Protein AF-A0A0Q6S7Z8-F1 (afdb_monomer_lite)

Structure (mmCIF, N/CA/C/O backbone):
data_AF-A0A0Q6S7Z8-F1
#
_entry.id   AF-A0A0Q6S7Z8-F1
#
loop_
_atom_site.group_PDB
_atom_site.id
_atom_site.type_symbol
_atom_site.label_atom_id
_atom_site.label_alt_id
_atom_site.label_comp_id
_atom_site.label_asym_id
_atom_site.label_entity_id
_atom_site.label_seq_id
_atom_site.pdbx_PDB_ins_code
_atom_site.Cartn_x
_atom_site.Cartn_y
_atom_site.Cartn_z
_atom_site.occupancy
_atom_site.B_iso_or_equiv
_atom_site.auth_seq_id
_atom_site.auth_comp_id
_atom_site.auth_asym_id
_atom_site.auth_atom_id
_atom_site.pdbx_PDB_model_num
ATOM 1 N N . MET A 1 1 ? 18.777 -5.470 1.768 1.00 54.91 1 MET A N 1
ATOM 2 C CA . MET A 1 1 ? 17.303 -5.406 1.839 1.00 54.91 1 MET A CA 1
ATOM 3 C C . MET A 1 1 ? 16.763 -4.995 0.486 1.00 54.91 1 MET A C 1
ATOM 5 O O . MET A 1 1 ? 17.283 -4.042 -0.087 1.00 54.91 1 MET A O 1
ATOM 9 N N . HIS A 1 2 ? 15.794 -5.742 -0.041 1.00 85.81 2 HIS A N 1
ATOM 10 C CA . HIS A 1 2 ? 15.165 -5.461 -1.328 1.00 85.81 2 HIS A CA 1
ATOM 11 C C . HIS A 1 2 ? 14.181 -4.291 -1.159 1.00 85.81 2 HIS A C 1
ATOM 13 O O . HIS A 1 2 ? 13.469 -4.221 -0.159 1.00 85.81 2 HIS A O 1
ATOM 19 N N . ARG A 1 3 ? 14.144 -3.338 -2.103 1.00 86.69 3 ARG A N 1
ATOM 20 C CA . ARG A 1 3 ? 13.265 -2.149 -2.004 1.00 86.69 3 ARG A CA 1
ATOM 21 C C . ARG A 1 3 ? 11.780 -2.521 -1.901 1.00 86.69 3 ARG A C 1
ATOM 23 O O . ARG A 1 3 ? 11.025 -1.821 -1.238 1.00 86.69 3 ARG A O 1
ATOM 30 N N . LEU A 1 4 ? 11.402 -3.638 -2.523 1.00 88.88 4 LEU A N 1
ATOM 31 C CA . LEU A 1 4 ? 10.050 -4.191 -2.488 1.00 88.88 4 LEU A CA 1
ATOM 32 C C . LEU A 1 4 ? 9.643 -4.656 -1.087 1.00 88.88 4 LEU A C 1
ATOM 34 O O . LEU A 1 4 ? 8.587 -4.256 -0.614 1.00 88.88 4 LEU A O 1
ATOM 38 N N . ASP A 1 5 ? 10.497 -5.421 -0.406 1.00 91.25 5 ASP A N 1
ATOM 39 C CA . ASP A 1 5 ? 10.215 -5.916 0.949 1.00 91.25 5 ASP A CA 1
ATOM 40 C C . ASP A 1 5 ? 9.947 -4.751 1.906 1.00 91.25 5 ASP A C 1
ATOM 42 O O . ASP A 1 5 ? 9.000 -4.769 2.686 1.00 91.25 5 ASP A O 1
ATOM 46 N N . ARG A 1 6 ? 10.734 -3.676 1.773 1.00 90.00 6 ARG A N 1
ATOM 47 C CA . ARG A 1 6 ? 10.549 -2.476 2.588 1.00 90.00 6 ARG A CA 1
ATOM 48 C C . ARG A 1 6 ? 9.240 -1.746 2.289 1.00 90.00 6 ARG A C 1
ATOM 50 O O . ARG A 1 6 ? 8.623 -1.219 3.207 1.00 90.00 6 ARG A O 1
ATOM 57 N N . ALA A 1 7 ? 8.816 -1.697 1.027 1.00 90.00 7 ALA A N 1
ATOM 58 C CA . ALA A 1 7 ? 7.529 -1.109 0.661 1.00 90.00 7 ALA A CA 1
ATOM 59 C C . ALA A 1 7 ? 6.357 -1.914 1.246 1.00 90.00 7 ALA A C 1
ATOM 61 O O . ALA A 1 7 ? 5.406 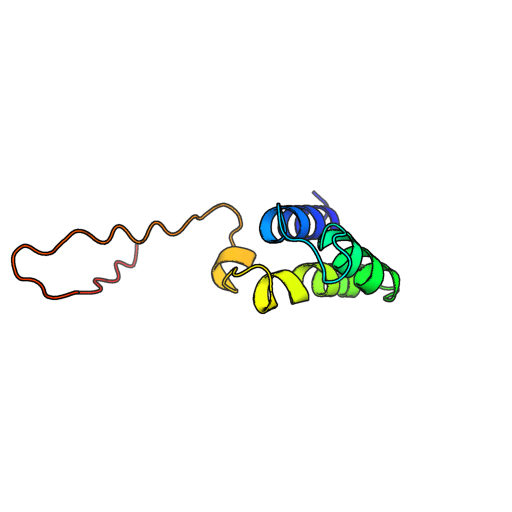-1.325 1.754 1.00 90.00 7 ALA A O 1
ATOM 62 N N . ILE A 1 8 ? 6.466 -3.246 1.243 1.00 91.19 8 ILE A N 1
ATOM 63 C CA . ILE A 1 8 ? 5.482 -4.148 1.853 1.00 91.19 8 ILE A CA 1
ATOM 64 C C . ILE A 1 8 ? 5.383 -3.897 3.361 1.00 91.19 8 ILE A C 1
ATOM 66 O O . ILE A 1 8 ? 4.280 -3.721 3.872 1.00 91.19 8 ILE A O 1
ATOM 70 N N . GLU A 1 9 ? 6.515 -3.823 4.065 1.00 91.19 9 GLU A N 1
ATOM 71 C CA . GLU A 1 9 ? 6.543 -3.525 5.505 1.00 91.19 9 GLU A CA 1
ATOM 72 C C . GLU A 1 9 ? 5.869 -2.183 5.825 1.00 91.19 9 GLU A C 1
ATOM 74 O O . GLU A 1 9 ? 5.042 -2.112 6.733 1.00 91.19 9 GLU A O 1
ATOM 79 N N . ILE A 1 10 ? 6.168 -1.133 5.050 1.00 89.75 10 ILE A N 1
ATOM 80 C CA . ILE A 1 10 ? 5.555 0.193 5.221 1.00 89.75 10 ILE A CA 1
ATOM 81 C C . ILE A 1 10 ? 4.041 0.128 4.997 1.00 89.75 10 ILE A C 1
ATOM 83 O O . ILE A 1 10 ? 3.290 0.686 5.793 1.00 89.75 10 ILE A O 1
ATOM 87 N N . ALA A 1 11 ? 3.582 -0.562 3.949 1.00 90.12 11 ALA A N 1
ATOM 88 C CA . ALA A 1 11 ? 2.157 -0.720 3.673 1.00 90.12 11 ALA A CA 1
ATOM 89 C C . ALA A 1 11 ? 1.438 -1.474 4.800 1.00 90.12 11 ALA A C 1
ATOM 91 O O . ALA A 1 11 ? 0.367 -1.062 5.246 1.00 90.12 11 ALA A O 1
ATOM 92 N N . MET A 1 12 ? 2.046 -2.545 5.314 1.00 90.00 12 MET A N 1
ATOM 93 C CA . MET A 1 12 ? 1.511 -3.288 6.454 1.00 90.00 12 MET A CA 1
ATOM 94 C C . MET A 1 12 ? 1.438 -2.430 7.719 1.00 90.00 12 MET A C 1
ATOM 96 O O . MET A 1 12 ? 0.435 -2.493 8.424 1.00 90.00 12 MET A O 1
ATOM 100 N N . GLU A 1 13 ? 2.468 -1.632 8.009 1.00 90.12 13 GLU A N 1
ATOM 101 C CA . GLU A 1 13 ? 2.500 -0.758 9.186 1.00 90.12 13 GLU A CA 1
ATOM 102 C C . GLU A 1 13 ? 1.485 0.386 9.070 1.00 90.12 13 GLU A C 1
ATOM 104 O O . GLU A 1 13 ? 0.756 0.672 10.019 1.00 90.12 13 GLU A O 1
ATOM 109 N N . ALA A 1 14 ? 1.405 1.029 7.905 1.00 88.62 14 ALA A N 1
ATOM 110 C CA . ALA A 1 14 ? 0.500 2.148 7.677 1.00 88.62 14 ALA A CA 1
ATOM 111 C C . ALA A 1 14 ? -0.975 1.741 7.734 1.00 88.62 14 ALA A C 1
ATOM 113 O O . ALA A 1 14 ? -1.802 2.503 8.227 1.00 88.62 14 ALA A O 1
ATOM 114 N N . HIS A 1 15 ? -1.287 0.530 7.274 1.00 88.19 15 HIS A N 1
ATOM 115 C CA . HIS A 1 15 ? -2.634 -0.033 7.290 1.00 88.19 15 HIS A CA 1
ATOM 116 C C . HIS A 1 15 ? -2.864 -1.003 8.459 1.00 88.19 15 HIS A C 1
ATOM 118 O O . HIS A 1 15 ? -3.859 -1.734 8.477 1.00 88.19 15 HIS A O 1
ATOM 124 N N . ALA A 1 16 ? -1.967 -1.033 9.449 1.00 87.75 16 ALA A N 1
ATOM 125 C CA . ALA A 1 16 ? -2.113 -1.891 10.616 1.00 87.75 16 ALA A CA 1
ATOM 126 C C . ALA A 1 16 ? -3.382 -1.514 11.395 1.00 87.75 16 ALA A C 1
ATOM 128 O O . ALA A 1 16 ? -3.540 -0.386 11.859 1.00 87.75 16 ALA A O 1
ATOM 129 N N . GLY A 1 17 ? -4.302 -2.471 11.539 1.00 85.69 17 GLY A N 1
ATOM 130 C CA . GLY A 1 17 ? -5.600 -2.243 12.184 1.00 85.69 17 GLY A CA 1
ATOM 131 C C . GLY A 1 17 ? -6.634 -1.537 11.300 1.00 85.69 17 GLY A C 1
ATOM 132 O O . GLY A 1 17 ? -7.747 -1.293 11.761 1.00 85.69 17 GLY A O 1
ATOM 133 N N . GLN A 1 18 ? -6.306 -1.242 10.040 1.00 88.44 18 GLN A N 1
ATOM 134 C CA . GLN A 1 18 ? -7.268 -0.760 9.059 1.00 88.44 18 GLN A CA 1
ATOM 135 C C . GLN A 1 18 ? -7.944 -1.943 8.363 1.00 88.44 18 GLN A C 1
ATOM 137 O O . GLN A 1 18 ? -7.283 -2.833 7.819 1.00 88.44 18 GLN A O 1
ATOM 142 N N . SER A 1 19 ? -9.271 -1.911 8.334 1.00 89.44 19 SER A N 1
ATOM 143 C CA . SER A 1 19 ? -10.086 -2.836 7.552 1.00 89.44 19 SER A CA 1
ATOM 144 C C . SER A 1 19 ? -10.672 -2.135 6.333 1.00 89.44 19 SER A C 1
ATOM 146 O O . SER A 1 19 ? -10.952 -0.934 6.357 1.00 89.44 19 SER A O 1
ATOM 148 N N . ASP A 1 20 ? -10.856 -2.885 5.255 1.00 85.88 20 ASP A N 1
ATOM 149 C CA . ASP A 1 20 ? -11.598 -2.433 4.092 1.00 85.88 20 ASP A CA 1
ATOM 150 C C . ASP A 1 20 ? -13.118 -2.467 4.344 1.00 85.88 20 ASP A C 1
ATOM 152 O O . ASP A 1 20 ? -13.605 -2.807 5.426 1.00 85.88 20 ASP A O 1
ATOM 156 N N . LYS A 1 21 ? -13.896 -2.102 3.321 1.00 83.00 21 LYS A N 1
ATOM 157 C CA . LYS A 1 21 ? -15.366 -2.037 3.403 1.00 83.00 21 LYS A CA 1
ATOM 158 C C . LYS A 1 21 ? -16.034 -3.398 3.633 1.00 83.00 21 LYS A C 1
ATOM 160 O O . LYS A 1 21 ? -17.218 -3.433 3.951 1.00 83.00 21 LYS A O 1
ATOM 165 N N . THR A 1 22 ? -15.305 -4.492 3.438 1.00 85.69 22 THR A N 1
ATOM 166 C CA . THR A 1 22 ? -15.770 -5.869 3.643 1.00 85.69 22 THR A CA 1
ATOM 167 C C . THR A 1 22 ? -15.338 -6.435 4.998 1.00 85.69 22 THR A C 1
ATOM 169 O O . THR A 1 22 ? -15.755 -7.530 5.363 1.00 85.69 22 THR A O 1
ATOM 172 N N . GLY A 1 23 ? -14.560 -5.671 5.774 1.00 87.56 23 GLY A N 1
ATOM 173 C CA . GLY A 1 23 ? -14.006 -6.094 7.058 1.00 87.56 23 GLY A CA 1
ATOM 174 C C . GLY A 1 23 ? -12.663 -6.820 6.940 1.00 87.56 23 GLY A C 1
ATOM 175 O O . GLY A 1 23 ? -12.085 -7.185 7.963 1.00 87.56 23 GLY A O 1
ATOM 176 N N . GLU A 1 24 ? -12.135 -7.000 5.728 1.00 88.62 24 GLU A N 1
ATOM 177 C CA . GLU A 1 24 ? -10.828 -7.617 5.506 1.00 88.62 24 GLU A CA 1
ATOM 178 C C . GLU A 1 24 ? -9.687 -6.643 5.836 1.00 88.62 24 GLU A C 1
ATOM 180 O O . GLU A 1 24 ? -9.861 -5.430 5.712 1.00 88.62 24 GLU A O 1
ATOM 185 N N . PRO A 1 25 ? -8.492 -7.126 6.225 1.00 89.56 25 PRO A N 1
ATOM 186 C CA . PRO A 1 25 ? -7.326 -6.265 6.390 1.00 89.56 25 PRO A CA 1
ATOM 187 C C . PRO A 1 25 ? -7.038 -5.470 5.112 1.00 89.56 25 PRO A C 1
ATOM 189 O O . PRO A 1 25 ? -6.877 -6.054 4.038 1.00 89.56 25 PRO A O 1
ATOM 192 N N . TYR A 1 26 ? -6.904 -4.146 5.229 1.00 89.25 26 TYR A N 1
ATOM 193 C CA . TYR A 1 26 ? -6.721 -3.262 4.071 1.00 89.25 26 TYR A CA 1
ATOM 194 C C . TYR A 1 26 ? -5.466 -3.614 3.254 1.00 89.25 26 TYR A C 1
ATOM 196 O O . TYR A 1 26 ? -5.457 -3.472 2.037 1.00 89.25 26 TYR A O 1
ATOM 204 N N . TYR A 1 27 ? -4.443 -4.199 3.884 1.00 88.69 27 TYR A N 1
ATOM 205 C CA . TYR A 1 27 ? -3.262 -4.738 3.199 1.00 88.69 27 TYR A CA 1
ATOM 206 C C . TYR A 1 27 ? -3.591 -5.697 2.034 1.00 88.69 27 TYR A C 1
ATOM 208 O O . TYR A 1 27 ? -2.865 -5.731 1.038 1.00 88.69 27 TYR A O 1
ATOM 216 N N . LEU A 1 28 ? -4.691 -6.460 2.108 1.00 89.38 28 LEU A N 1
ATOM 217 C CA . LEU A 1 28 ? -5.111 -7.332 1.006 1.00 89.38 28 LEU A CA 1
ATOM 218 C C . LEU A 1 28 ? -5.490 -6.536 -0.247 1.00 89.38 28 LEU A C 1
ATOM 220 O O . LEU A 1 28 ? -5.246 -7.007 -1.358 1.00 89.38 28 LEU A O 1
ATOM 224 N N . HIS A 1 29 ? -6.032 -5.325 -0.091 1.00 89.31 29 HIS A N 1
ATOM 225 C CA . HIS A 1 29 ? -6.265 -4.420 -1.212 1.00 89.31 29 HIS A CA 1
ATOM 226 C C . HIS A 1 29 ? -4.944 -4.036 -1.883 1.00 89.31 29 HIS A C 1
ATOM 228 O O . HIS A 1 29 ? -4.794 -4.287 -3.079 1.00 89.31 29 HIS A O 1
ATOM 234 N N . CYS A 1 30 ? -3.960 -3.562 -1.115 1.00 90.44 30 CYS A N 1
ATOM 235 C CA . CYS A 1 30 ? -2.644 -3.189 -1.640 1.00 90.44 30 CYS A CA 1
ATOM 236 C C . CYS A 1 30 ? -1.958 -4.373 -2.345 1.00 90.44 30 CYS A C 1
ATOM 238 O O . CYS A 1 30 ? -1.371 -4.216 -3.414 1.00 90.44 30 CYS A O 1
ATOM 240 N N . ASN A 1 31 ? -2.094 -5.587 -1.799 1.00 91.62 31 ASN A N 1
ATOM 241 C CA . ASN A 1 31 ? -1.559 -6.797 -2.423 1.00 91.62 31 ASN A CA 1
ATOM 242 C C . ASN A 1 31 ?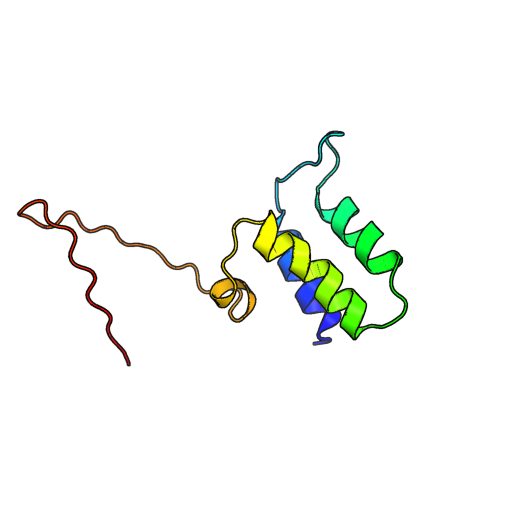 -2.230 -7.106 -3.776 1.00 91.62 31 ASN A C 1
ATOM 244 O O . ASN A 1 31 ? -1.547 -7.454 -4.736 1.00 91.62 31 ASN A O 1
ATOM 248 N N . ARG A 1 32 ? -3.556 -6.932 -3.894 1.00 92.94 32 ARG A N 1
ATOM 249 C CA . ARG A 1 32 ? -4.272 -7.093 -5.175 1.00 92.94 32 ARG A CA 1
ATOM 250 C C . ARG A 1 32 ? -3.812 -6.070 -6.218 1.00 92.94 32 ARG A C 1
ATOM 252 O O . ARG A 1 32 ? -3.621 -6.446 -7.372 1.00 92.94 32 ARG A O 1
ATOM 259 N N . VAL A 1 33 ? -3.602 -4.813 -5.819 1.00 91.75 33 VAL A N 1
ATOM 260 C CA . VAL A 1 33 ? -3.107 -3.752 -6.715 1.00 91.75 33 VAL A CA 1
ATOM 261 C C . VAL A 1 33 ? -1.675 -4.055 -7.171 1.00 91.75 33 VAL A C 1
ATOM 263 O O . VAL A 1 33 ? -1.398 -4.042 -8.368 1.00 91.75 33 VAL A O 1
ATOM 266 N N . ALA A 1 34 ? -0.781 -4.436 -6.255 1.00 93.00 34 ALA A N 1
ATOM 267 C CA . ALA A 1 34 ? 0.590 -4.817 -6.596 1.00 93.00 34 ALA A CA 1
ATOM 268 C C . ALA A 1 34 ? 0.662 -6.099 -7.452 1.00 93.00 34 ALA A C 1
ATOM 270 O O . ALA A 1 34 ? 1.535 -6.236 -8.307 1.00 93.00 34 ALA A O 1
ATOM 271 N N . ALA A 1 35 ? -0.259 -7.050 -7.276 1.00 92.56 35 ALA A N 1
ATOM 272 C CA . ALA A 1 35 ? -0.330 -8.246 -8.116 1.00 92.56 35 ALA A CA 1
ATOM 273 C C . ALA A 1 35 ? -0.777 -7.946 -9.560 1.00 92.56 35 ALA A C 1
ATOM 275 O O . ALA A 1 35 ? -0.465 -8.726 -10.460 1.00 92.56 35 ALA A O 1
ATOM 276 N N . ALA A 1 36 ? -1.475 -6.829 -9.788 1.00 94.75 36 ALA A N 1
ATOM 277 C CA . ALA A 1 36 ? -1.956 -6.421 -11.106 1.00 94.75 36 ALA A CA 1
ATOM 278 C C . ALA A 1 36 ? -0.872 -5.778 -11.991 1.00 94.75 36 ALA A C 1
ATOM 280 O O . ALA A 1 36 ? -1.097 -5.600 -13.188 1.00 94.75 36 ALA A O 1
ATOM 281 N N . VAL A 1 37 ? 0.297 -5.451 -11.430 1.00 93.50 37 VAL A N 1
ATOM 282 C CA . VAL A 1 37 ? 1.411 -4.826 -12.155 1.00 93.50 37 VAL A CA 1
ATOM 283 C C . VAL A 1 37 ? 2.600 -5.790 -12.306 1.00 93.50 37 VAL A C 1
ATOM 285 O O . VAL A 1 37 ? 2.966 -6.492 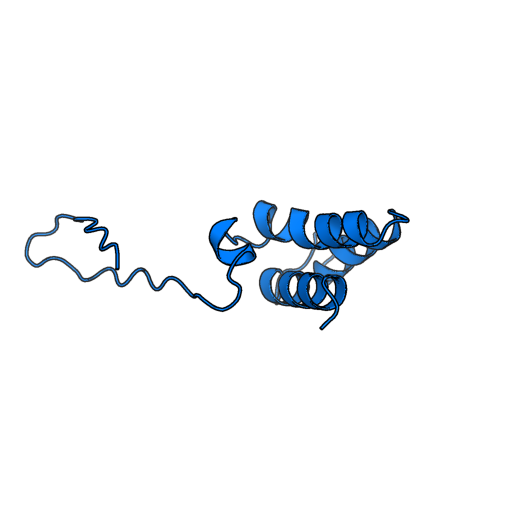-11.356 1.00 93.50 37 VAL A O 1
ATOM 288 N N . PRO A 1 38 ? 3.222 -5.878 -13.495 1.00 89.25 38 PRO A N 1
ATOM 289 C CA . PRO A 1 38 ? 4.286 -6.846 -13.758 1.00 89.25 38 PRO A CA 1
ATOM 290 C C . PRO A 1 38 ? 5.643 -6.435 -13.169 1.00 89.25 38 PRO A C 1
ATOM 292 O O . PRO A 1 38 ? 6.414 -7.302 -12.746 1.00 89.25 38 PRO A O 1
ATOM 295 N N . ASN A 1 39 ? 5.947 -5.135 -13.117 1.00 94.06 39 ASN A N 1
ATOM 296 C CA . ASN A 1 39 ? 7.290 -4.647 -12.807 1.00 94.06 39 ASN A CA 1
ATOM 297 C C . ASN A 1 39 ? 7.508 -4.445 -11.304 1.00 94.06 39 ASN A C 1
ATOM 299 O O . ASN A 1 39 ? 6.623 -3.987 -10.589 1.00 94.06 39 ASN A O 1
ATOM 303 N N . ILE A 1 40 ? 8.719 -4.724 -10.812 1.00 91.56 40 ILE A N 1
ATOM 304 C CA . ILE A 1 40 ? 9.054 -4.556 -9.384 1.00 91.56 40 ILE A CA 1
ATOM 305 C C . ILE A 1 40 ? 8.905 -3.098 -8.937 1.00 91.56 40 ILE A C 1
ATOM 307 O O . ILE A 1 40 ? 8.390 -2.848 -7.850 1.00 91.56 40 ILE A O 1
ATOM 311 N N . ASP A 1 41 ? 9.328 -2.140 -9.762 1.00 91.50 41 ASP A N 1
ATOM 312 C CA . ASP A 1 41 ? 9.214 -0.720 -9.422 1.00 91.50 41 ASP A CA 1
ATOM 313 C C . ASP A 1 41 ? 7.743 -0.268 -9.383 1.00 91.50 41 ASP A C 1
ATOM 315 O O . ASP A 1 41 ? 7.352 0.467 -8.479 1.00 91.50 41 ASP A O 1
ATOM 319 N N . GLU A 1 42 ? 6.894 -0.789 -10.275 1.00 92.81 42 GLU A N 1
ATOM 320 C CA . GLU A 1 42 ? 5.443 -0.554 -10.233 1.00 92.81 42 GLU A CA 1
ATOM 321 C C . GLU A 1 42 ? 4.807 -1.184 -8.991 1.00 92.81 42 GLU A C 1
ATOM 323 O O . GLU A 1 42 ? 3.952 -0.564 -8.367 1.00 92.81 42 GLU A O 1
ATOM 328 N N . LYS A 1 43 ? 5.260 -2.375 -8.574 1.00 93.56 43 LYS A N 1
ATOM 329 C CA . LYS A 1 43 ? 4.812 -3.007 -7.322 1.00 93.56 43 LYS A CA 1
ATOM 330 C C . LYS A 1 43 ? 5.155 -2.162 -6.105 1.00 93.56 43 LYS A C 1
ATOM 332 O O . LYS A 1 43 ? 4.331 -2.028 -5.207 1.00 93.56 43 LYS A O 1
ATOM 337 N N . ILE A 1 44 ? 6.356 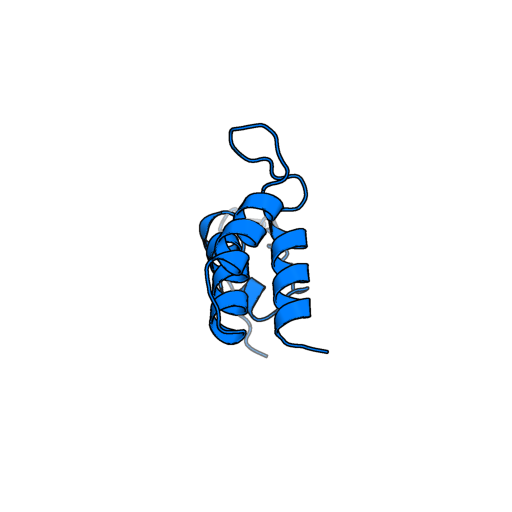-1.584 -6.072 1.00 92.56 44 ILE A N 1
ATOM 338 C CA . ILE A 1 44 ? 6.771 -0.678 -4.994 1.00 92.56 44 ILE A CA 1
ATOM 339 C C . ILE A 1 44 ? 5.833 0.528 -4.931 1.00 92.56 44 ILE A C 1
ATOM 341 O O . ILE A 1 44 ? 5.349 0.851 -3.850 1.00 92.56 44 ILE A O 1
ATOM 345 N N . VAL A 1 45 ? 5.552 1.165 -6.072 1.00 90.81 45 VAL A N 1
ATOM 346 C CA . VAL A 1 45 ? 4.623 2.303 -6.132 1.00 90.81 45 VAL A CA 1
ATOM 347 C C . VAL A 1 45 ? 3.222 1.877 -5.692 1.00 90.81 45 VAL A C 1
ATOM 349 O O . VAL A 1 45 ? 2.653 2.531 -4.828 1.00 90.81 45 VAL A O 1
ATOM 352 N N . ALA A 1 46 ? 2.716 0.743 -6.181 1.00 92.31 46 ALA A N 1
ATOM 353 C CA . ALA A 1 46 ? 1.402 0.211 -5.820 1.00 92.31 46 ALA A CA 1
ATOM 354 C C . ALA A 1 46 ? 1.229 -0.024 -4.309 1.00 92.31 46 ALA A C 1
ATOM 356 O O . ALA A 1 46 ? 0.165 0.257 -3.769 1.00 92.31 46 ALA A O 1
ATOM 357 N N . TYR A 1 47 ? 2.262 -0.505 -3.606 1.00 91.81 47 TYR A N 1
ATOM 358 C CA . TYR A 1 47 ? 2.203 -0.653 -2.146 1.00 91.81 47 TYR A CA 1
ATOM 359 C C . TYR A 1 47 ? 2.222 0.687 -1.400 1.00 91.81 47 TYR A C 1
ATOM 361 O O . TYR A 1 47 ? 1.669 0.769 -0.308 1.00 91.81 47 TYR A O 1
ATOM 369 N N . LEU A 1 48 ? 2.870 1.721 -1.944 1.00 89.56 48 LEU A N 1
ATOM 370 C CA . LEU A 1 48 ? 3.042 3.016 -1.274 1.00 89.56 48 LEU A CA 1
ATOM 371 C C . LEU A 1 48 ? 1.952 4.043 -1.613 1.00 89.56 48 LEU A C 1
ATOM 373 O O . LEU A 1 48 ? 1.781 4.999 -0.858 1.00 89.56 48 LEU A O 1
ATOM 377 N N . ASP A 1 49 ? 1.226 3.854 -2.712 1.00 88.94 49 ASP A N 1
ATOM 378 C CA . ASP A 1 49 ? 0.173 4.762 -3.183 1.00 88.94 49 ASP A CA 1
ATOM 379 C C . ASP A 1 49 ? -0.933 4.926 -2.121 1.00 88.94 49 ASP A C 1
ATOM 381 O O . ASP A 1 49 ? -1.184 6.017 -1.603 1.00 88.94 49 ASP A O 1
ATOM 385 N N . ASP A 1 50 ? -1.471 3.799 -1.650 1.00 84.44 50 ASP A N 1
ATOM 386 C CA . ASP A 1 50 ? -2.485 3.754 -0.592 1.00 84.44 50 ASP A CA 1
ATOM 387 C C . ASP A 1 50 ? -1.973 4.227 0.780 1.00 84.44 50 ASP A C 1
ATOM 389 O O . ASP A 1 50 ? -2.748 4.706 1.613 1.00 84.44 50 ASP A O 1
ATOM 393 N N . VAL A 1 51 ? -0.667 4.135 1.041 1.00 87.19 51 VAL A N 1
ATOM 394 C CA . VAL A 1 51 ? -0.078 4.569 2.320 1.00 87.19 51 VAL A CA 1
ATOM 395 C C . VAL A 1 51 ? -0.214 6.078 2.493 1.00 87.19 51 VAL A C 1
ATOM 397 O O . VAL A 1 51 ? -0.552 6.558 3.580 1.00 87.19 51 VAL A O 1
ATOM 400 N N . VAL A 1 52 ? 0.023 6.827 1.415 1.00 81.44 52 VAL A N 1
ATOM 401 C CA . VAL A 1 52 ? -0.084 8.289 1.407 1.00 81.44 52 VAL A CA 1
ATOM 402 C C . VAL A 1 52 ? -1.549 8.719 1.361 1.00 81.44 52 VAL A C 1
ATOM 404 O O . VAL A 1 52 ? -1.939 9.641 2.078 1.00 81.44 52 VAL A O 1
ATOM 407 N N . GLU A 1 53 ? -2.377 8.043 0.561 1.00 80.19 53 GLU A N 1
ATOM 408 C CA . GLU A 1 53 ? -3.778 8.436 0.378 1.00 80.19 53 GLU A CA 1
ATOM 409 C C . GLU A 1 53 ? -4.711 8.005 1.520 1.00 80.19 53 GLU A C 1
ATOM 411 O O . GLU A 1 53 ? -5.685 8.702 1.823 1.00 80.19 53 GLU A O 1
ATOM 416 N N . LYS A 1 54 ? -4.458 6.845 2.137 1.00 79.75 54 LYS A N 1
ATOM 417 C CA . LYS A 1 54 ? -5.383 6.177 3.075 1.00 79.75 54 LYS A CA 1
ATOM 418 C C . LYS A 1 54 ? -4.739 5.788 4.398 1.00 79.75 54 LYS A C 1
ATOM 420 O O . LYS A 1 54 ? -5.445 5.735 5.400 1.00 79.75 54 LYS A O 1
ATOM 425 N N . GLY A 1 55 ? -3.428 5.550 4.416 1.00 74.12 55 GLY A N 1
ATOM 426 C CA . GLY A 1 55 ? -2.677 5.192 5.624 1.00 74.12 55 GLY A CA 1
ATOM 427 C C . GLY A 1 55 ? -2.432 6.365 6.580 1.00 74.12 55 GLY A C 1
ATOM 428 O O . GLY A 1 55 ? -1.965 6.166 7.699 1.00 74.12 55 GLY A O 1
ATOM 429 N N . GLY A 1 56 ? -2.733 7.603 6.170 1.00 73.44 56 GLY A N 1
ATOM 430 C CA . GLY A 1 56 ? -2.529 8.799 6.997 1.00 73.44 56 GLY A CA 1
ATOM 431 C C . GLY A 1 56 ? -1.054 9.169 7.189 1.00 73.44 56 GLY A C 1
ATOM 432 O O . GLY A 1 56 ? -0.711 9.914 8.111 1.00 73.44 56 GLY A O 1
ATOM 433 N N . TRP A 1 57 ? -0.163 8.637 6.346 1.00 80.19 57 TRP A N 1
ATOM 434 C CA . TRP A 1 57 ? 1.258 8.964 6.361 1.00 80.19 57 TRP A CA 1
ATOM 435 C C . TRP A 1 57 ? 1.536 10.125 5.407 1.00 80.19 57 TRP A C 1
ATOM 437 O O . TRP A 1 57 ? 1.051 10.160 4.282 1.00 80.19 57 TRP A O 1
ATOM 447 N N . SER A 1 58 ? 2.359 11.081 5.835 1.00 74.06 58 SER A N 1
ATOM 448 C CA . SER A 1 58 ? 2.879 12.104 4.927 1.00 74.06 58 SER A CA 1
ATOM 449 C C . SER A 1 58 ? 3.964 11.518 4.017 1.00 74.06 58 SER A C 1
ATOM 451 O O . SER A 1 58 ? 4.684 10.601 4.416 1.00 74.06 58 SER A O 1
ATOM 453 N N . LEU A 1 59 ? 4.150 12.096 2.824 1.00 74.38 59 LEU A N 1
ATOM 454 C CA . LEU A 1 59 ? 5.238 11.724 1.900 1.00 74.38 59 LEU A CA 1
ATOM 455 C C . LEU A 1 59 ? 6.615 11.728 2.588 1.00 74.38 59 LEU A C 1
ATOM 457 O O . LEU A 1 59 ? 7.446 10.853 2.353 1.00 74.38 59 LEU A O 1
ATOM 461 N N . GLU A 1 60 ? 6.837 12.678 3.497 1.00 72.81 60 GLU A N 1
ATOM 462 C CA . GLU A 1 60 ? 8.065 12.770 4.290 1.00 72.81 60 GLU A CA 1
ATOM 463 C C . GLU A 1 60 ? 8.233 11.589 5.261 1.00 72.81 60 GLU A C 1
ATOM 465 O O . GLU A 1 60 ? 9.342 11.084 5.443 1.00 72.81 60 GLU A O 1
ATOM 470 N N . ARG A 1 61 ? 7.133 11.098 5.847 1.00 73.38 61 ARG A N 1
ATOM 471 C CA . ARG A 1 61 ? 7.136 9.911 6.710 1.00 73.38 61 ARG A CA 1
ATOM 472 C C . ARG A 1 61 ? 7.377 8.631 5.912 1.00 73.38 61 ARG A C 1
ATOM 474 O O . ARG A 1 61 ? 8.102 7.767 6.390 1.00 73.38 61 ARG A O 1
ATOM 481 N N . VAL A 1 62 ? 6.835 8.523 4.699 1.00 75.00 62 VAL A N 1
ATOM 482 C CA . VAL A 1 62 ? 7.102 7.388 3.794 1.00 75.00 62 VAL A CA 1
ATOM 483 C C . VAL A 1 62 ? 8.569 7.355 3.358 1.00 75.00 62 VAL A C 1
ATOM 485 O O . VAL A 1 62 ? 9.167 6.284 3.294 1.00 75.00 62 VAL A O 1
ATOM 488 N N . ALA A 1 63 ? 9.187 8.518 3.130 1.00 75.94 63 ALA A N 1
ATOM 489 C CA . ALA A 1 63 ? 10.617 8.613 2.831 1.00 75.94 63 ALA A CA 1
ATOM 490 C C . ALA A 1 63 ? 11.518 8.291 4.043 1.00 75.94 63 ALA A C 1
ATOM 492 O O . ALA A 1 63 ? 12.691 7.955 3.870 1.00 75.94 63 ALA A O 1
ATOM 493 N N . ASN A 1 64 ? 10.995 8.403 5.269 1.00 72.62 64 ASN A N 1
ATOM 494 C CA . ASN A 1 64 ? 11.741 8.175 6.508 1.00 72.62 64 ASN A CA 1
ATOM 495 C C . ASN A 1 64 ? 10.920 7.362 7.534 1.00 72.62 64 ASN A C 1
ATOM 497 O O . ASN A 1 64 ? 10.571 7.873 8.610 1.00 72.62 64 ASN A O 1
ATOM 501 N N . PRO A 1 65 ? 10.597 6.093 7.212 1.00 62.94 65 PRO A N 1
ATOM 502 C CA . PRO A 1 65 ? 9.790 5.236 8.073 1.00 62.94 65 PRO A CA 1
ATOM 503 C C . PRO A 1 65 ? 10.518 5.037 9.411 1.00 62.94 65 PRO A C 1
ATOM 505 O O . PRO A 1 65 ? 11.683 4.640 9.442 1.00 62.94 65 PRO A O 1
ATOM 508 N N . GLY A 1 66 ? 9.853 5.388 10.517 1.00 63.69 66 GLY A N 1
ATOM 509 C CA . GLY A 1 66 ? 10.415 5.369 11.877 1.00 63.69 66 GLY A CA 1
ATOM 510 C C . GLY A 1 66 ? 10.589 6.745 12.533 1.00 63.69 66 GLY A C 1
ATOM 511 O O . GLY A 1 66 ? 10.716 6.827 13.755 1.00 63.69 66 GLY A O 1
ATOM 512 N N . LYS A 1 67 ? 10.518 7.851 11.779 1.00 54.84 67 LYS A N 1
ATOM 513 C CA . LYS A 1 67 ? 10.425 9.194 12.376 1.00 54.84 67 LYS A CA 1
ATOM 514 C C . LYS A 1 67 ? 8.974 9.510 12.724 1.00 54.84 67 LYS A C 1
ATOM 516 O O . LYS A 1 67 ? 8.239 10.104 11.941 1.00 54.84 67 LYS A O 1
ATOM 521 N N . THR A 1 68 ? 8.546 9.123 13.921 1.00 48.94 68 THR A N 1
ATOM 522 C CA . THR A 1 68 ? 7.291 9.629 14.486 1.00 48.94 68 THR A CA 1
ATOM 523 C C . THR A 1 68 ? 7.496 11.102 14.832 1.00 48.94 68 THR A C 1
ATOM 525 O O . THR A 1 68 ? 8.191 11.428 15.795 1.00 48.94 68 THR A O 1
ATOM 528 N N . PHE A 1 69 ? 6.919 12.014 14.045 1.00 51.56 69 PHE A N 1
ATOM 529 C CA . PHE A 1 69 ? 6.869 13.422 14.428 1.00 51.56 69 PHE A CA 1
ATOM 530 C C . PHE A 1 69 ? 5.921 13.535 15.622 1.00 51.56 69 PHE A C 1
ATOM 532 O O . PHE A 1 69 ? 4.703 13.605 15.470 1.00 51.56 69 PHE A O 1
ATOM 539 N N . ARG A 1 70 ? 6.470 13.488 16.839 1.00 43.94 70 ARG A N 1
ATOM 540 C CA . ARG A 1 70 ? 5.746 13.980 18.006 1.00 43.94 70 ARG A CA 1
ATOM 541 C C . ARG A 1 70 ? 5.631 15.484 17.807 1.00 43.94 70 ARG A C 1
ATOM 543 O O . ARG A 1 70 ? 6.589 16.211 18.053 1.00 43.94 70 ARG A O 1
ATOM 550 N N . THR A 1 71 ? 4.471 15.959 17.370 1.00 46.22 71 THR A N 1
ATOM 551 C CA . THR A 1 71 ? 4.041 17.316 17.697 1.00 46.22 71 THR A CA 1
ATOM 552 C C . THR A 1 71 ? 3.923 17.364 19.216 1.00 46.22 71 THR A C 1
ATOM 554 O O . THR A 1 71 ? 2.876 17.084 19.793 1.00 46.22 71 THR A O 1
ATOM 557 N N . THR A 1 72 ? 5.028 17.649 19.906 1.00 47.19 72 THR A N 1
ATOM 558 C CA . THR A 1 72 ? 4.974 18.097 21.294 1.00 47.19 72 THR A CA 1
ATOM 559 C C . THR A 1 72 ? 4.344 19.478 21.252 1.00 47.19 72 THR A C 1
ATOM 561 O O . THR A 1 72 ? 5.020 20.499 21.151 1.00 47.19 72 THR A O 1
ATOM 564 N N . THR A 1 73 ? 3.015 19.512 21.264 1.00 51.22 73 THR A N 1
ATOM 565 C CA . THR A 1 73 ? 2.274 20.724 21.572 1.00 51.22 73 THR A CA 1
ATOM 566 C C . THR A 1 73 ? 2.540 21.012 23.042 1.00 51.22 73 THR A C 1
ATOM 568 O O . THR A 1 73 ? 1.857 20.505 23.928 1.00 51.22 73 THR A O 1
ATOM 571 N N . HIS A 1 74 ? 3.602 21.759 23.327 1.00 49.69 74 HIS A N 1
ATOM 572 C CA . HIS A 1 74 ? 3.747 22.366 24.637 1.00 49.69 74 HIS A CA 1
ATOM 573 C C . HIS A 1 74 ? 2.719 23.495 24.720 1.00 49.69 74 HIS A C 1
ATOM 575 O O . HIS A 1 74 ? 2.711 24.347 23.826 1.00 49.69 74 HIS A O 1
ATOM 581 N N . PRO A 1 75 ? 1.847 23.531 25.743 1.00 44.16 75 PRO A N 1
ATOM 582 C CA . PRO A 1 75 ? 1.048 24.718 25.976 1.00 44.16 75 PRO A CA 1
ATOM 583 C C . PRO A 1 75 ? 2.020 25.869 26.246 1.00 44.16 75 PRO A C 1
ATOM 585 O O . PRO A 1 75 ? 2.735 25.879 27.249 1.00 44.16 75 PRO A O 1
ATOM 588 N N . GLY A 1 76 ? 2.097 26.814 25.307 1.00 49.53 76 GLY A N 1
ATOM 589 C CA . GLY A 1 76 ? 2.729 28.098 25.565 1.00 49.53 76 GLY A CA 1
ATOM 590 C C . GLY A 1 76 ? 2.007 28.749 26.739 1.00 49.53 76 GLY A C 1
ATOM 591 O O . GLY A 1 76 ? 0.779 28.689 26.812 1.00 49.53 76 GLY A O 1
ATOM 592 N N . ARG A 1 77 ? 2.762 29.359 27.656 1.00 57.88 77 ARG A N 1
ATOM 593 C CA . ARG A 1 77 ? 2.227 30.004 28.869 1.00 57.88 77 ARG A CA 1
ATOM 594 C C . ARG A 1 77 ? 1.163 31.077 28.571 1.00 57.88 77 ARG A C 1
ATOM 596 O O . ARG A 1 77 ? 0.382 31.394 29.458 1.00 57.88 77 ARG A O 1
ATOM 603 N N . ASP A 1 78 ? 1.098 31.534 27.316 1.00 53.88 78 ASP A N 1
ATOM 604 C CA . ASP A 1 78 ? 0.284 32.662 26.855 1.00 53.88 78 ASP A CA 1
ATOM 605 C C . ASP A 1 78 ? -0.687 32.297 25.703 1.00 53.88 78 ASP A C 1
ATOM 607 O O . ASP A 1 78 ? -1.214 33.175 25.027 1.00 53.88 78 ASP A O 1
ATOM 611 N N . GLY A 1 79 ? -0.928 31.005 25.429 1.00 49.97 79 GLY A N 1
ATOM 612 C CA . GLY A 1 79 ? -1.980 30.564 24.493 1.00 49.97 79 GLY A CA 1
ATOM 613 C C . GLY A 1 79 ? -1.726 30.779 22.988 1.00 49.97 79 GLY A C 1
ATOM 614 O O . GLY A 1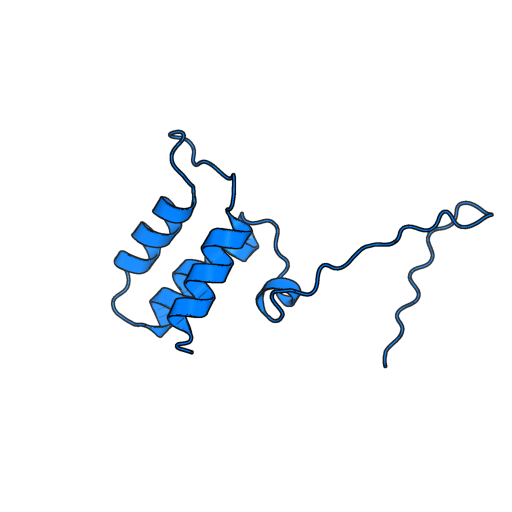 79 ? -2.607 30.483 22.184 1.00 49.97 79 GLY A O 1
ATOM 615 N N . ALA A 1 80 ? -0.540 31.235 22.573 1.00 46.94 80 ALA A N 1
ATOM 616 C CA . ALA A 1 80 ? -0.179 31.378 21.158 1.00 46.94 80 ALA A CA 1
ATOM 617 C C . ALA A 1 80 ? 0.691 30.206 20.658 1.00 46.94 80 ALA A C 1
ATOM 619 O O . ALA A 1 80 ? 1.772 29.940 21.188 1.00 46.94 80 ALA A O 1
ATOM 620 N N . PHE A 1 81 ? 0.234 29.516 19.607 1.00 44.84 81 PHE A N 1
ATOM 621 C CA . PHE A 1 81 ? 1.011 28.499 18.892 1.00 44.84 81 PHE A CA 1
ATOM 622 C C . PHE A 1 81 ? 2.125 29.182 18.088 1.00 44.84 81 PHE A C 1
ATOM 624 O O . PHE A 1 81 ? 1.838 29.938 17.163 1.00 44.84 81 PHE A O 1
ATOM 631 N N . THR A 1 82 ? 3.396 28.917 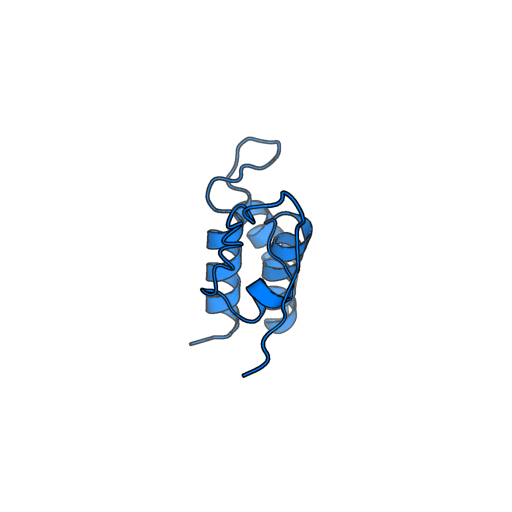18.405 1.00 53.41 82 THR A N 1
ATOM 632 C CA . THR A 1 82 ? 4.521 29.379 17.575 1.00 53.41 82 THR A CA 1
ATOM 633 C C . THR A 1 82 ? 5.288 28.181 17.024 1.00 53.41 82 THR A C 1
ATOM 635 O O . THR A 1 82 ? 5.825 27.358 17.766 1.00 53.41 82 THR A O 1
ATOM 638 N N . THR A 1 83 ? 5.317 28.055 15.698 1.00 48.31 83 THR A N 1
ATOM 639 C CA . THR A 1 83 ? 6.088 27.025 14.995 1.00 48.31 83 THR A CA 1
ATOM 640 C C . THR A 1 83 ? 7.515 27.530 14.823 1.00 48.31 83 THR A C 1
ATOM 642 O O . THR A 1 83 ? 7.780 28.359 13.954 1.00 48.31 83 THR A O 1
ATOM 645 N N . ARG A 1 84 ? 8.461 27.052 15.639 1.00 46.50 84 ARG A N 1
ATOM 646 C CA . ARG A 1 84 ? 9.885 27.360 15.446 1.00 46.50 84 ARG A CA 1
ATOM 647 C C . ARG A 1 84 ? 10.565 26.199 14.726 1.00 46.50 84 ARG A C 1
ATOM 649 O O . ARG A 1 84 ? 10.922 25.199 15.339 1.00 46.50 84 ARG A O 1
ATOM 656 N N . SER A 1 85 ? 10.747 26.343 13.416 1.00 41.56 85 SER A N 1
ATOM 657 C CA . SER A 1 85 ? 11.552 25.416 12.618 1.00 41.56 85 SER A CA 1
ATOM 658 C C . SER A 1 85 ? 13.026 25.570 13.014 1.00 41.56 85 SER A C 1
ATOM 660 O O . SER A 1 85 ? 13.593 26.657 12.895 1.00 41.56 85 SER A O 1
ATOM 662 N N . HIS A 1 86 ? 13.649 24.518 13.546 1.00 43.62 86 HIS A N 1
ATOM 663 C CA . HIS A 1 86 ? 15.105 24.433 13.669 1.00 43.62 86 HIS A CA 1
ATOM 664 C C . HIS A 1 86 ? 15.621 23.484 12.591 1.00 43.62 86 HIS A C 1
ATOM 666 O O . HIS A 1 86 ? 15.452 22.270 12.694 1.00 43.62 86 HIS A O 1
ATOM 672 N N . ARG A 1 87 ? 16.276 24.050 11.568 1.00 41.94 87 ARG A N 1
ATOM 673 C CA . ARG A 1 87 ? 17.276 23.316 10.787 1.00 41.94 87 ARG A CA 1
ATOM 674 C C . ARG A 1 87 ? 18.434 22.990 11.728 1.00 41.94 87 ARG A C 1
ATOM 676 O O . ARG A 1 87 ? 18.956 23.898 12.373 1.00 41.94 87 ARG A O 1
ATOM 683 N N . ARG A 1 88 ? 18.810 21.717 11.806 1.00 44.25 88 ARG A N 1
ATOM 684 C CA . ARG A 1 88 ? 20.198 21.351 12.088 1.00 44.25 88 ARG A CA 1
ATOM 685 C C . ARG A 1 88 ? 20.912 21.168 10.762 1.00 44.25 88 ARG A C 1
ATOM 687 O O . ARG A 1 88 ? 20.233 20.705 9.817 1.00 44.25 88 ARG A O 1
#

Radius of gyration: 16.95 Å; chains: 1; bounding box: 36×41×43 Å

Foldseek 3Di:
DDLLVLLLVLLCVLQPVPADPVRHRCSVVLVVQLVVDDDSVSNSCSSCVCSCVPSVDPPVCSVPPPPDPPPPPDCDPVRDDDDDDDDD

pLDDT: mean 76.37, std 17.89, range [41.56, 94.75]

Sequence (88 aa):
MHRLDRAIEIAMEAHAGQSDKTGEPYYLHCNRVAAAVPNIDEKIVAYLDDVVEKGGWSLERVANPGKTFRTTTHPGRDGAFTTRSHRR

Secondary structure (DSSP, 8-state):
--HHHHHHHHHHHHTTT-B-TTSSBTHHHHHHHHHT--SHHHHHHHHHHHHHHTS---HHHHHSTT----------TTS---------